Protein AF-A0A2J8NEB4-F1 (afdb_monomer_lite)

InterPro domains:
  IPR019142 Dymeclin [PTHR12895] (1-109)

Organism: Pan troglodytes (NCBI:txid9598)

Radius of gyration: 16.76 Å; chains: 1; bounding box: 43×29×35 Å

Secondary structure (DSSP, 8-state):
----B--GGGGGG-HHHHHHTSSS---TT-THHHHHHT-BPPPP-SHHHHHHHHHHHHHHHHHHHHHHHHH-HHHHHHHHHHHHHHHHHHHHHTSSSHHHHHHHHTTT-

pLDDT: mean 77.04, std 18.11, range [31.94, 96.38]

Sequence (109 aa):
MGSNSSRIGDLPKNEYLKKLSGTESISENDPFWNQLLSFSFPAPTSSSELKLLEEATISVCRSLVENNPRTGNLGALIKVFLSRTKELKLSAECQNHIFIWQTHNALFI

Foldseek 3Di:
DQDAADDLQCLLVDPLLCVLLDQAADALPDCSLVVVVSHDYDDDPDPVSVVSNCVSCVVSVVSNVVRCVPRVSVVSNVVNVVVVVVVVVVVVVVDDDVVVVVVVVVVVD

Structure (mmCIF, N/CA/C/O backbone):
data_AF-A0A2J8NEB4-F1
#
_entry.id   AF-A0A2J8NEB4-F1
#
loop_
_atom_site.group_PDB
_atom_site.id
_atom_site.type_symbol
_atom_site.label_atom_id
_atom_site.label_alt_id
_atom_site.label_comp_id
_atom_site.label_asym_id
_atom_site.label_entity_id
_atom_site.label_seq_id
_atom_site.pdbx_PDB_ins_code
_atom_site.Cartn_x
_atom_site.Cartn_y
_atom_site.Cartn_z
_atom_site.occupancy
_atom_site.B_iso_or_equiv
_atom_site.auth_seq_id
_atom_site.auth_comp_id
_atom_site.auth_asym_id
_atom_site.auth_atom_id
_atom_site.pdbx_PDB_model_num
ATOM 1 N N . MET A 1 1 ? 3.796 15.213 -16.928 1.00 31.94 1 MET A N 1
ATOM 2 C CA . MET A 1 1 ? 2.355 15.447 -16.682 1.00 31.94 1 MET A CA 1
ATOM 3 C C . MET A 1 1 ? 2.000 14.842 -15.323 1.00 31.94 1 MET A C 1
ATOM 5 O O . MET A 1 1 ?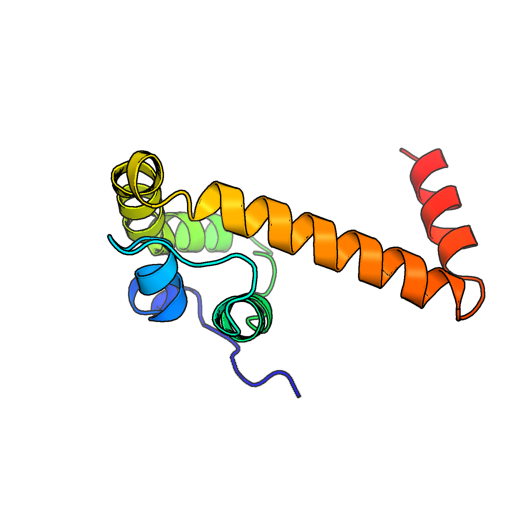 1.518 13.723 -15.270 1.00 31.94 1 MET A O 1
ATOM 9 N N . GLY A 1 2 ? 2.346 15.522 -14.223 1.00 35.16 2 GLY A N 1
ATOM 10 C CA . GLY A 1 2 ? 2.076 15.074 -12.849 1.00 35.16 2 GLY A CA 1
ATOM 11 C C . GLY A 1 2 ? 1.053 16.012 -12.223 1.00 35.16 2 GLY A C 1
ATOM 12 O O . GLY A 1 2 ? 1.411 17.106 -11.805 1.00 35.16 2 GLY A O 1
ATOM 13 N N . SER A 1 3 ? -0.225 15.637 -12.267 1.00 37.84 3 SER A N 1
ATOM 14 C CA . SER A 1 3 ? -1.346 16.550 -11.988 1.00 37.84 3 SER A CA 1
ATOM 15 C C . SER A 1 3 ? -2.074 16.264 -10.674 1.00 37.84 3 SER A C 1
ATOM 17 O O . SER A 1 3 ? -3.140 16.823 -10.451 1.00 37.84 3 SER A O 1
ATOM 19 N N . ASN A 1 4 ? -1.529 15.434 -9.786 1.00 45.72 4 ASN A N 1
ATOM 20 C CA . ASN A 1 4 ? -2.177 15.133 -8.510 1.00 45.72 4 ASN A CA 1
ATOM 21 C C . ASN A 1 4 ? -1.199 15.319 -7.344 1.00 45.72 4 ASN A C 1
ATOM 23 O O . ASN A 1 4 ? -0.863 14.370 -6.639 1.00 45.72 4 ASN A O 1
ATOM 27 N N . SER A 1 5 ? -0.716 16.550 -7.156 1.00 46.88 5 SER A N 1
ATOM 28 C CA . SER A 1 5 ? 0.006 16.920 -5.935 1.00 46.88 5 SER A CA 1
ATOM 29 C C . SER A 1 5 ? -1.002 16.931 -4.784 1.00 46.88 5 SER A C 1
ATOM 31 O O . SER A 1 5 ? -1.774 17.876 -4.627 1.00 46.88 5 SER A O 1
ATOM 33 N N . SER A 1 6 ? -1.084 15.825 -4.047 1.00 59.47 6 SER A N 1
ATOM 34 C CA . SER A 1 6 ? -2.012 15.680 -2.926 1.00 59.47 6 SER A CA 1
ATOM 35 C C . SER A 1 6 ? -1.368 16.296 -1.689 1.00 59.47 6 SER A C 1
ATOM 37 O O . SER A 1 6 ? -0.302 15.863 -1.253 1.00 59.47 6 SER A O 1
ATOM 39 N N . ARG A 1 7 ? -1.993 17.336 -1.129 1.00 68.56 7 ARG A N 1
ATOM 40 C CA . ARG A 1 7 ? -1.564 17.901 0.156 1.00 68.56 7 ARG A CA 1
ATOM 41 C C . ARG A 1 7 ? -1.810 16.869 1.256 1.00 68.56 7 ARG A C 1
ATOM 43 O O . ARG A 1 7 ? -2.774 16.112 1.187 1.00 68.56 7 ARG A O 1
ATOM 50 N N . ILE A 1 8 ? -0.975 16.874 2.296 1.00 73.50 8 ILE A N 1
ATOM 51 C CA . ILE A 1 8 ? -1.075 15.929 3.425 1.00 73.50 8 ILE A CA 1
ATOM 52 C C . ILE A 1 8 ? -2.490 15.929 4.036 1.00 73.50 8 ILE A C 1
ATOM 54 O O . ILE A 1 8 ? -3.039 14.872 4.323 1.00 73.50 8 ILE A O 1
ATOM 58 N N . GLY A 1 9 ? -3.136 17.096 4.141 1.00 70.44 9 GLY A N 1
ATOM 59 C CA . GLY A 1 9 ? -4.502 17.213 4.671 1.00 70.44 9 GLY A CA 1
ATOM 60 C C . GLY A 1 9 ? -5.602 16.545 3.830 1.00 70.44 9 GLY A C 1
ATOM 61 O O . GLY A 1 9 ? -6.685 16.286 4.351 1.00 70.44 9 GLY A O 1
ATOM 62 N N . ASP A 1 10 ? -5.340 16.232 2.559 1.00 78.19 10 ASP A N 1
ATOM 63 C CA . ASP A 1 10 ? -6.313 15.607 1.652 1.00 78.19 10 ASP A CA 1
ATOM 64 C C . ASP A 1 10 ? -6.194 14.073 1.624 1.00 78.19 10 ASP A C 1
ATOM 66 O O . ASP A 1 10 ? -7.073 13.392 1.092 1.00 78.19 10 ASP A O 1
ATOM 70 N N . LEU A 1 11 ? -5.151 13.509 2.248 1.00 77.50 11 LEU A N 1
ATOM 71 C CA . LEU A 1 11 ? -4.898 12.065 2.322 1.00 77.50 11 LEU A CA 1
ATOM 72 C C . LEU A 1 11 ? -6.070 11.245 2.884 1.00 77.50 11 LEU A C 1
ATOM 74 O O . LEU A 1 11 ? -6.439 10.259 2.242 1.00 77.50 11 LEU A O 1
ATOM 78 N N . PRO A 1 12 ? -6.733 11.642 3.990 1.00 77.56 12 PRO A N 1
ATOM 79 C CA . PRO A 1 12 ? -7.870 10.880 4.508 1.00 77.56 12 PRO A CA 1
ATOM 80 C C . PRO A 1 12 ? -9.060 10.849 3.536 1.00 77.56 12 PRO A C 1
ATOM 82 O O . PRO A 1 12 ? -9.923 9.975 3.610 1.00 77.56 12 PRO A O 1
ATOM 85 N N . LYS A 1 13 ? -9.143 11.839 2.640 1.00 81.12 13 LYS A N 1
ATOM 86 C CA . LYS A 1 13 ? -10.230 11.996 1.668 1.00 81.12 13 LYS A CA 1
ATOM 87 C C . LYS A 1 13 ? -9.873 11.429 0.299 1.00 81.12 13 LYS A C 1
ATOM 89 O O . LYS A 1 13 ? -10.734 11.411 -0.572 1.00 81.12 13 LYS A O 1
ATOM 94 N N . ASN A 1 14 ? -8.640 10.968 0.105 1.00 84.56 14 ASN A N 1
ATOM 95 C CA . ASN A 1 14 ? -8.182 10.472 -1.177 1.00 84.56 14 ASN A CA 1
ATOM 96 C C . ASN A 1 14 ? -8.928 9.178 -1.541 1.00 84.56 14 ASN A C 1
ATOM 98 O O . ASN A 1 14 ? -8.801 8.148 -0.880 1.00 84.56 14 ASN A O 1
ATOM 102 N N . GLU A 1 15 ? -9.701 9.242 -2.621 1.00 87.75 15 GLU A N 1
ATOM 103 C CA . GLU A 1 15 ? -10.551 8.140 -3.078 1.00 87.75 15 GLU A CA 1
ATOM 104 C C . GLU A 1 15 ? -9.741 6.894 -3.470 1.00 87.75 15 GLU A C 1
ATOM 106 O O . GLU A 1 15 ? -10.206 5.771 -3.289 1.00 87.75 15 GLU A O 1
ATOM 111 N N . TYR A 1 16 ? -8.493 7.057 -3.921 1.00 88.62 16 TYR A N 1
ATOM 112 C CA . TYR A 1 16 ? -7.623 5.932 -4.262 1.00 88.62 16 TYR A CA 1
ATOM 113 C C . TYR A 1 16 ? -7.093 5.219 -3.015 1.00 88.62 16 TYR A C 1
ATOM 115 O O . TYR A 1 16 ? -7.061 3.990 -2.980 1.00 88.62 16 TYR A O 1
ATOM 123 N N . LEU A 1 17 ? -6.749 5.968 -1.963 1.00 88.94 17 LEU A N 1
ATOM 124 C CA . LEU A 1 17 ? -6.365 5.406 -0.665 1.00 88.94 17 LEU A CA 1
ATOM 125 C C . LEU A 1 17 ? -7.545 4.729 0.041 1.00 88.94 17 LEU A C 1
ATOM 127 O O . LEU A 1 17 ? -7.385 3.658 0.633 1.00 88.94 17 LEU A O 1
ATOM 131 N N . LYS A 1 18 ? -8.750 5.297 -0.074 1.00 90.94 18 LYS A N 1
ATOM 132 C CA . LYS A 1 18 ? -9.975 4.647 0.409 1.00 90.94 18 LYS A CA 1
ATOM 133 C C . LYS A 1 18 ? -10.285 3.372 -0.362 1.00 90.94 18 LYS A C 1
ATOM 135 O O . LYS A 1 18 ? -10.627 2.375 0.257 1.00 90.94 18 LYS A O 1
ATOM 140 N N . LYS A 1 19 ? -10.132 3.376 -1.689 1.00 92.50 19 LYS A N 1
ATOM 141 C CA . LYS A 1 19 ? -10.331 2.174 -2.507 1.00 92.50 19 LYS A CA 1
ATOM 142 C C . LYS A 1 19 ? -9.315 1.086 -2.147 1.00 92.50 19 LYS A C 1
ATOM 144 O O . LYS A 1 19 ? -9.705 -0.060 -1.964 1.00 92.50 19 LYS A O 1
ATOM 149 N N . LEU A 1 20 ? -8.043 1.449 -1.956 1.00 92.06 20 LEU A N 1
ATOM 150 C CA . LEU A 1 20 ? -6.993 0.517 -1.525 1.00 92.06 20 LEU A CA 1
ATOM 151 C C . LEU A 1 20 ? -7.311 -0.134 -0.170 1.00 92.06 20 LEU A C 1
ATOM 153 O O . LEU A 1 20 ? -7.166 -1.346 -0.019 1.00 92.06 20 LEU A O 1
ATOM 157 N N . SER A 1 21 ? -7.750 0.671 0.800 1.00 93.88 21 SER A N 1
ATOM 158 C CA . SER A 1 21 ? -8.107 0.230 2.157 1.00 93.88 21 SER A CA 1
ATOM 159 C C . SER A 1 21 ? -9.560 -0.246 2.302 1.00 93.88 21 SER A C 1
ATOM 161 O O . SER A 1 21 ? -10.010 -0.525 3.414 1.00 93.88 21 SER A O 1
ATOM 163 N N . GLY A 1 22 ? -10.294 -0.337 1.190 1.00 94.12 22 GLY A N 1
ATOM 164 C CA . GLY A 1 22 ? -11.698 -0.724 1.143 1.00 94.12 22 GLY A CA 1
ATOM 165 C C . GLY A 1 22 ? -11.925 -2.225 1.314 1.00 94.12 22 GLY A C 1
ATOM 166 O O . GLY A 1 22 ? -11.010 -3.001 1.583 1.00 94.12 22 GLY A O 1
ATOM 167 N N . THR A 1 23 ? -13.178 -2.636 1.140 1.00 94.94 23 THR A N 1
ATOM 168 C CA . THR A 1 23 ? -13.642 -4.019 1.340 1.00 94.94 23 THR A CA 1
ATOM 169 C C . THR A 1 23 ? -13.620 -4.870 0.069 1.00 94.94 23 THR A C 1
ATOM 171 O O . THR A 1 23 ? -13.899 -6.070 0.130 1.00 94.94 23 THR A O 1
ATOM 174 N N . GLU A 1 24 ? -13.285 -4.271 -1.072 1.00 95.50 24 GLU A N 1
ATOM 175 C CA . GLU A 1 24 ? -13.203 -4.936 -2.371 1.00 95.50 24 GLU A CA 1
ATOM 176 C C . GLU A 1 24 ? -11.759 -5.318 -2.702 1.00 95.50 24 GLU A C 1
ATOM 178 O O . GLU A 1 24 ? -10.813 -4.582 -2.399 1.00 95.50 24 GLU A O 1
ATOM 183 N N . SER A 1 25 ? -11.588 -6.482 -3.330 1.00 94.44 25 SER A N 1
ATOM 184 C CA . SER A 1 25 ? -10.295 -6.913 -3.851 1.00 94.44 25 SER A CA 1
ATOM 185 C C . SER A 1 25 ? -9.975 -6.203 -5.163 1.00 94.44 25 SER A C 1
ATOM 187 O O . SER A 1 25 ? -10.828 -6.034 -6.034 1.00 94.44 25 SER A O 1
ATOM 189 N N . ILE A 1 26 ? -8.716 -5.805 -5.315 1.00 95.44 26 ILE A N 1
ATOM 190 C CA . ILE A 1 26 ? -8.211 -5.135 -6.511 1.00 95.44 26 ILE A CA 1
ATOM 191 C C . ILE A 1 26 ? -7.282 -6.097 -7.243 1.00 95.44 26 ILE A C 1
ATOM 193 O O . ILE A 1 26 ? -6.290 -6.573 -6.690 1.00 95.44 26 ILE A O 1
ATOM 197 N N . SER A 1 27 ? -7.599 -6.379 -8.505 1.00 93.19 27 SER A N 1
ATOM 198 C CA . SER A 1 27 ? -6.754 -7.217 -9.357 1.00 93.19 27 SER A CA 1
ATOM 199 C C . SER A 1 27 ? -5.416 -6.536 -9.635 1.00 93.19 27 SER A C 1
ATOM 201 O O . SER A 1 27 ? -5.360 -5.331 -9.856 1.00 93.19 27 SER A O 1
ATOM 203 N N . GLU A 1 28 ? -4.332 -7.305 -9.698 1.00 87.81 28 GLU A N 1
ATOM 204 C CA . GLU A 1 28 ? -2.985 -6.814 -10.034 1.00 87.81 28 GLU A CA 1
ATOM 205 C C . GLU A 1 28 ? -2.931 -6.122 -11.409 1.00 87.81 28 GLU A C 1
ATOM 207 O O . GLU A 1 28 ? -2.141 -5.207 -11.616 1.00 87.81 28 GLU A O 1
ATOM 212 N N . ASN A 1 29 ? -3.812 -6.517 -12.332 1.00 88.31 29 ASN A N 1
ATOM 213 C CA . ASN A 1 29 ? -3.889 -5.957 -13.684 1.00 88.31 29 ASN A CA 1
ATOM 214 C C . ASN A 1 29 ? -4.839 -4.750 -13.796 1.00 88.31 29 ASN A C 1
ATOM 216 O O . ASN A 1 29 ? -5.056 -4.242 -14.896 1.00 88.31 29 ASN A O 1
ATOM 220 N N . ASP A 1 30 ? -5.447 -4.307 -12.691 1.00 92.38 30 ASP A N 1
ATOM 221 C CA . ASP A 1 30 ? -6.422 -3.216 -12.709 1.00 92.38 30 ASP A CA 1
ATOM 222 C C . ASP A 1 30 ? -5.742 -1.865 -13.038 1.00 92.38 30 ASP A C 1
ATOM 224 O O . ASP A 1 30 ? -4.731 -1.507 -12.423 1.00 92.38 30 ASP A O 1
ATOM 228 N N . PRO A 1 31 ? -6.284 -1.061 -13.974 1.00 88.94 31 PRO A N 1
ATOM 229 C CA . PRO A 1 31 ? -5.741 0.261 -14.298 1.00 88.94 31 PRO A CA 1
ATOM 230 C C . PRO A 1 31 ? -5.742 1.243 -13.113 1.00 88.94 31 PRO A C 1
ATOM 232 O O . PRO A 1 31 ? -5.024 2.246 -13.161 1.00 88.94 31 PRO A O 1
ATOM 235 N N . PHE A 1 32 ? -6.484 0.950 -12.038 1.00 89.88 32 PHE A N 1
ATOM 236 C CA . PHE A 1 32 ? -6.416 1.621 -10.740 1.00 89.88 32 PHE A CA 1
ATOM 237 C C . PHE A 1 32 ? -4.979 1.857 -10.271 1.00 89.88 32 PHE A C 1
ATOM 239 O O . PHE A 1 32 ? -4.670 2.957 -9.811 1.00 89.88 32 PHE A O 1
ATOM 246 N N . TRP A 1 33 ? -4.089 0.871 -10.422 1.00 88.25 33 TRP A N 1
ATOM 247 C CA . TRP A 1 33 ? -2.714 0.985 -9.937 1.00 88.25 33 TRP A CA 1
ATOM 248 C C . TRP A 1 33 ? -1.946 2.111 -10.618 1.00 88.25 33 TRP A C 1
ATOM 250 O O . TRP A 1 33 ? -1.161 2.791 -9.969 1.00 88.25 33 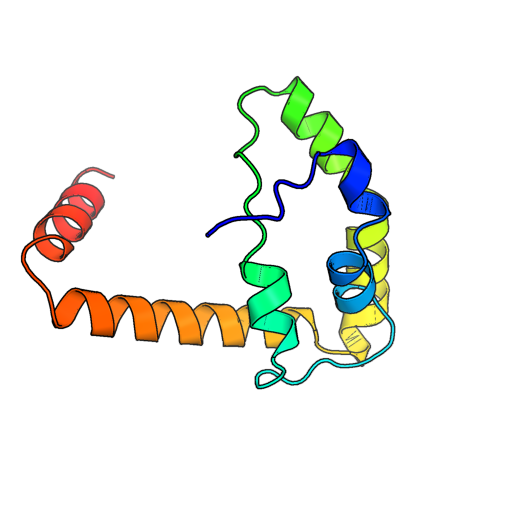TRP A O 1
ATOM 260 N N . ASN A 1 34 ? -2.208 2.373 -11.900 1.00 86.31 34 ASN A N 1
ATOM 261 C CA . ASN A 1 34 ? -1.560 3.477 -12.608 1.00 86.31 34 ASN A CA 1
ATOM 262 C C . ASN A 1 34 ? -1.996 4.826 -12.038 1.00 86.31 34 ASN A C 1
ATOM 264 O O . ASN A 1 34 ? -1.183 5.736 -11.919 1.00 86.31 34 ASN A O 1
ATOM 268 N N . GLN A 1 35 ? -3.267 4.943 -11.651 1.00 83.81 35 GLN A N 1
ATOM 269 C CA . GLN A 1 35 ? -3.781 6.156 -11.025 1.00 83.81 35 GLN A CA 1
ATOM 270 C C . GLN A 1 35 ? -3.196 6.324 -9.622 1.00 83.81 35 GLN A C 1
ATOM 272 O O . GLN A 1 35 ? -2.627 7.374 -9.336 1.00 83.81 35 GLN A O 1
ATOM 277 N N . LEU A 1 36 ? -3.235 5.273 -8.793 1.00 84.88 36 LEU A N 1
ATOM 278 C CA . LEU A 1 36 ? -2.670 5.282 -7.440 1.00 84.88 36 LEU A CA 1
ATOM 279 C C . LEU A 1 36 ? -1.163 5.602 -7.438 1.00 84.88 36 LEU A C 1
ATOM 281 O O . LEU A 1 36 ? -0.702 6.376 -6.608 1.00 84.88 36 LEU A O 1
ATOM 285 N N . LEU A 1 37 ? -0.395 5.039 -8.373 1.00 82.31 37 LEU A N 1
ATOM 286 C CA . LEU A 1 37 ? 1.059 5.229 -8.450 1.00 82.31 37 LEU A CA 1
ATOM 287 C C . LEU A 1 37 ? 1.473 6.518 -9.176 1.00 82.31 37 LEU A C 1
ATOM 289 O O . LEU A 1 37 ? 2.626 6.925 -9.082 1.00 82.31 37 LEU A O 1
ATOM 293 N N . SER A 1 38 ? 0.555 7.181 -9.884 1.00 77.88 38 SER A N 1
ATOM 294 C CA . SER A 1 38 ? 0.806 8.505 -10.474 1.00 77.88 38 SER A CA 1
ATOM 295 C C . SER A 1 38 ? 0.779 9.643 -9.446 1.00 77.88 38 SER A C 1
ATOM 297 O O . SER A 1 38 ? 1.168 10.771 -9.762 1.00 77.88 38 SER A O 1
ATOM 299 N N . PHE A 1 39 ? 0.325 9.364 -8.219 1.00 70.00 39 PHE A N 1
ATOM 300 C CA . PHE A 1 39 ? 0.399 10.312 -7.116 1.00 70.00 39 PHE A CA 1
ATOM 301 C C . PHE A 1 39 ? 1.849 10.504 -6.682 1.00 70.00 39 PHE A C 1
ATOM 303 O O . PHE A 1 39 ? 2.536 9.557 -6.309 1.00 70.00 39 PHE A O 1
ATOM 310 N N . SER A 1 40 ? 2.293 11.757 -6.687 1.00 57.72 40 SER A N 1
ATOM 311 C CA . SER A 1 40 ? 3.588 12.143 -6.142 1.00 57.72 40 SER A CA 1
ATOM 312 C C . SER A 1 40 ? 3.355 12.882 -4.836 1.00 57.72 40 SER A C 1
ATOM 314 O O . SER A 1 40 ? 2.755 13.958 -4.830 1.00 57.72 40 SER A O 1
ATOM 316 N N . PHE A 1 41 ? 3.857 12.320 -3.742 1.00 65.75 41 PHE A N 1
ATOM 317 C CA . PHE A 1 41 ? 3.966 13.022 -2.471 1.00 65.75 41 PHE A CA 1
ATOM 318 C C . PHE A 1 41 ? 5.403 13.510 -2.316 1.00 65.75 41 PHE A C 1
ATOM 320 O O . PHE A 1 41 ? 6.326 12.716 -2.520 1.00 65.75 41 PHE A O 1
ATOM 327 N N . PRO A 1 42 ? 5.631 14.790 -1.981 1.00 62.47 42 PRO A N 1
ATOM 328 C CA . PRO A 1 42 ? 6.952 15.198 -1.538 1.00 62.47 42 PRO A CA 1
ATOM 329 C C . PRO A 1 42 ? 7.292 14.397 -0.278 1.00 62.47 42 PRO A C 1
ATOM 331 O O . PRO A 1 42 ? 6.460 14.269 0.623 1.00 62.47 42 PRO A O 1
ATOM 334 N N . ALA A 1 43 ? 8.496 13.826 -0.234 1.00 73.00 43 ALA A N 1
ATOM 335 C CA . ALA A 1 43 ? 8.982 13.192 0.982 1.00 73.00 43 ALA A CA 1
ATOM 336 C C . ALA A 1 43 ? 8.952 14.232 2.118 1.00 73.00 43 ALA A C 1
ATOM 338 O O . ALA A 1 43 ? 9.369 15.370 1.879 1.00 73.00 43 ALA A O 1
ATOM 339 N N . PRO A 1 44 ? 8.451 13.883 3.317 1.00 77.69 44 PRO A N 1
ATOM 340 C CA . PRO A 1 44 ? 8.448 14.813 4.436 1.00 77.69 44 PRO A CA 1
ATOM 341 C C . PRO A 1 44 ? 9.884 15.263 4.717 1.00 77.69 44 PRO A C 1
ATOM 343 O O . PRO A 1 44 ? 10.792 14.442 4.843 1.00 77.69 44 PRO A O 1
ATOM 346 N N . THR A 1 45 ? 10.088 16.575 4.788 1.00 82.69 45 THR A N 1
ATOM 347 C CA . THR A 1 45 ? 11.412 17.195 4.977 1.00 82.69 45 THR A CA 1
ATOM 348 C C . THR A 1 45 ? 11.688 17.573 6.429 1.00 82.69 45 THR A C 1
ATOM 350 O O . THR A 1 45 ? 12.812 17.926 6.785 1.00 82.69 45 THR A O 1
ATOM 353 N N . SER A 1 46 ? 10.674 17.463 7.290 1.00 87.00 46 SER A N 1
ATOM 354 C CA . SER A 1 46 ? 10.750 17.772 8.713 1.00 87.00 46 SER A CA 1
ATOM 355 C C . SER A 1 46 ? 10.025 16.726 9.564 1.00 87.00 46 SER A C 1
ATOM 357 O O . SER A 1 46 ? 9.099 16.050 9.112 1.00 87.00 46 SER A O 1
ATOM 359 N N . SER A 1 47 ? 10.417 16.608 10.836 1.00 86.94 47 SER A N 1
ATOM 360 C CA . SER A 1 47 ? 9.739 15.726 11.799 1.00 86.94 47 SER A CA 1
ATOM 361 C C . SER A 1 47 ? 8.281 16.132 12.037 1.00 86.94 47 SER A C 1
ATOM 363 O O . SER A 1 47 ? 7.431 15.278 12.281 1.00 86.94 47 SER A O 1
ATOM 365 N N . SER A 1 48 ? 7.975 17.425 11.927 1.00 86.81 48 SER A N 1
ATOM 366 C CA . SER A 1 48 ? 6.614 17.958 12.005 1.00 86.81 48 SER A CA 1
ATOM 367 C C . SER A 1 48 ? 5.753 17.504 10.823 1.00 86.81 48 SER A C 1
ATOM 369 O O . SER A 1 48 ? 4.622 17.074 11.027 1.00 86.81 48 SER A O 1
ATOM 371 N N . GLU A 1 49 ? 6.286 17.540 9.597 1.00 83.50 49 GLU A N 1
ATOM 372 C CA . GLU A 1 49 ? 5.596 17.014 8.408 1.00 83.50 49 GLU A CA 1
ATOM 373 C C . GLU A 1 49 ? 5.371 15.506 8.493 1.00 83.50 49 GLU A C 1
ATOM 375 O O . GLU A 1 49 ? 4.304 15.029 8.110 1.00 83.50 49 GLU A O 1
ATOM 380 N N . LEU A 1 50 ? 6.344 14.763 9.029 1.00 85.31 50 LEU A N 1
ATOM 381 C CA . LEU A 1 50 ? 6.209 13.323 9.231 1.00 85.31 50 LEU A CA 1
ATOM 382 C C . LEU A 1 50 ? 5.058 12.996 10.193 1.00 85.31 50 LEU A C 1
ATOM 384 O O . LEU A 1 50 ? 4.228 12.150 9.876 1.00 85.31 50 LEU A O 1
ATOM 388 N N . LYS A 1 51 ? 4.950 13.714 11.319 1.00 87.88 51 LYS A N 1
ATOM 389 C CA . LYS A 1 51 ? 3.829 13.543 12.260 1.00 87.88 51 LYS A CA 1
ATOM 390 C C . LYS A 1 51 ? 2.479 13.844 11.614 1.00 87.88 51 LYS A C 1
ATOM 392 O O . LYS A 1 51 ? 1.545 13.064 11.761 1.00 87.88 51 LYS A O 1
ATOM 397 N N . LEU A 1 52 ? 2.383 14.936 10.853 1.00 86.69 52 LEU A N 1
ATOM 398 C CA . LEU A 1 52 ? 1.152 15.283 10.135 1.00 86.69 52 LEU A CA 1
ATOM 399 C C . LEU A 1 52 ? 0.766 14.210 9.109 1.00 86.69 52 LEU A C 1
ATOM 401 O O . LEU A 1 52 ? -0.416 13.928 8.923 1.00 86.69 52 LEU A O 1
ATOM 405 N N . LEU A 1 53 ? 1.752 13.602 8.447 1.00 84.94 53 LEU A N 1
ATOM 406 C CA . LEU A 1 53 ? 1.534 12.498 7.519 1.00 84.94 53 LEU A CA 1
ATOM 407 C C . LEU A 1 53 ? 1.019 11.242 8.235 1.00 84.94 53 LEU A C 1
ATOM 409 O O . LEU A 1 53 ? 0.058 10.627 7.772 1.00 84.94 53 LEU A O 1
ATOM 413 N N . GLU A 1 54 ? 1.622 10.871 9.363 1.00 86.25 54 GLU A N 1
ATOM 414 C CA . GLU A 1 54 ? 1.166 9.744 10.186 1.00 86.25 54 GLU A CA 1
ATOM 415 C C . GLU A 1 54 ? -0.277 9.955 10.664 1.00 86.25 54 GLU A C 1
ATOM 417 O O . GLU A 1 54 ? -1.133 9.091 10.468 1.00 86.25 54 GLU A O 1
ATOM 422 N N . GLU A 1 55 ? -0.581 11.136 11.204 1.00 88.81 55 GLU A N 1
ATOM 423 C CA . GLU A 1 55 ? -1.928 11.502 11.652 1.00 88.81 55 GLU A CA 1
ATOM 424 C C . GLU A 1 55 ? -2.948 11.467 10.505 1.00 88.81 55 GLU A C 1
ATOM 426 O O . GLU A 1 55 ? -4.051 10.941 10.665 1.00 88.81 55 GLU A O 1
ATOM 431 N N . ALA A 1 56 ? -2.581 11.972 9.325 1.00 85.81 56 ALA A N 1
ATOM 432 C CA . ALA A 1 56 ? -3.460 11.999 8.159 1.00 85.81 56 ALA A CA 1
ATOM 433 C C . ALA A 1 56 ? -3.694 10.611 7.532 1.00 85.81 56 ALA A C 1
ATOM 435 O O . ALA A 1 56 ? -4.689 10.406 6.836 1.00 85.81 56 ALA A O 1
ATOM 436 N N . THR A 1 57 ? -2.801 9.647 7.759 1.00 87.00 57 THR A N 1
ATOM 437 C CA . THR A 1 57 ? -2.885 8.307 7.151 1.00 87.00 57 THR A CA 1
ATOM 438 C C . THR A 1 57 ? -3.393 7.234 8.107 1.00 87.00 57 THR A C 1
ATOM 440 O O . THR A 1 57 ? -3.804 6.168 7.650 1.00 87.00 57 THR A O 1
ATOM 443 N N . ILE A 1 58 ? -3.452 7.509 9.415 1.00 91.06 58 ILE A N 1
ATOM 444 C CA . ILE A 1 58 ? -3.794 6.515 10.441 1.00 91.06 58 ILE A CA 1
ATOM 445 C C . ILE A 1 58 ? -5.119 5.784 10.181 1.00 91.06 58 ILE A C 1
ATOM 447 O O . ILE A 1 58 ? -5.213 4.577 10.403 1.00 91.06 58 ILE A O 1
ATOM 451 N N . SER A 1 59 ? -6.139 6.489 9.683 1.00 90.00 59 SER A N 1
ATOM 452 C CA . SER A 1 59 ? -7.453 5.909 9.386 1.00 90.00 59 SER A CA 1
ATOM 453 C C . SER A 1 59 ? -7.398 4.957 8.192 1.00 90.00 59 SER A C 1
ATOM 455 O O . SER A 1 59 ? -7.905 3.843 8.276 1.00 90.00 59 SER A O 1
ATOM 457 N N . VAL A 1 60 ? -6.721 5.363 7.116 1.00 89.81 60 VAL A N 1
ATOM 458 C CA . VAL A 1 60 ? -6.495 4.545 5.916 1.00 89.81 60 VAL A CA 1
ATOM 459 C C . VAL A 1 60 ? -5.692 3.295 6.272 1.00 89.81 60 VAL A C 1
ATOM 461 O O . VAL A 1 60 ? -6.063 2.191 5.878 1.00 89.81 60 VAL A O 1
ATOM 464 N N . CYS A 1 61 ? -4.619 3.451 7.051 1.00 90.25 61 CYS A N 1
ATOM 465 C CA . CYS A 1 61 ? -3.776 2.341 7.487 1.00 90.25 61 CYS A CA 1
ATOM 466 C C . CYS A 1 61 ? -4.557 1.339 8.342 1.00 90.25 61 CYS A C 1
ATOM 468 O O . CYS A 1 61 ? -4.428 0.134 8.137 1.00 90.25 61 CYS A O 1
ATOM 470 N N . ARG A 1 62 ? -5.406 1.821 9.258 1.00 93.50 62 ARG A N 1
ATOM 471 C CA . ARG A 1 62 ? -6.267 0.955 10.072 1.00 93.50 62 ARG A CA 1
ATOM 472 C C . ARG A 1 62 ? -7.229 0.147 9.204 1.00 93.50 62 ARG A C 1
ATOM 474 O O . ARG A 1 62 ? -7.226 -1.076 9.296 1.00 93.50 62 ARG A O 1
ATOM 481 N N . SER A 1 63 ? -7.972 0.810 8.318 1.00 93.94 63 SER A N 1
ATOM 482 C CA . SER A 1 63 ? -8.900 0.134 7.402 1.00 93.94 63 SER A CA 1
ATOM 483 C C . SER A 1 63 ? -8.185 -0.878 6.507 1.00 93.94 63 SER A C 1
ATOM 485 O O . SER A 1 63 ? -8.703 -1.963 6.255 1.00 93.94 63 SER A O 1
ATOM 487 N N . LEU A 1 64 ? -6.965 -0.561 6.058 1.00 92.56 64 LEU A N 1
ATOM 488 C CA . LEU A 1 64 ? -6.165 -1.485 5.265 1.00 92.56 64 LEU A CA 1
ATOM 489 C C . LEU A 1 64 ? -5.812 -2.736 6.074 1.00 92.56 64 LEU A C 1
ATOM 491 O O . LEU A 1 64 ? -5.996 -3.836 5.570 1.00 92.56 64 LEU A O 1
ATOM 495 N N . VAL A 1 65 ? -5.344 -2.597 7.317 1.00 94.00 65 VAL A N 1
ATOM 496 C CA . VAL A 1 65 ? -5.019 -3.748 8.179 1.00 94.00 65 VAL A CA 1
ATOM 497 C C . VAL A 1 65 ? -6.249 -4.618 8.442 1.00 94.00 65 VAL A C 1
ATOM 499 O O . VAL A 1 65 ? -6.146 -5.842 8.387 1.00 94.00 65 VAL A O 1
ATOM 502 N N . GLU A 1 66 ? -7.407 -4.005 8.681 1.00 96.19 66 GLU A N 1
ATOM 503 C CA . GLU A 1 66 ? -8.661 -4.716 8.951 1.00 96.19 66 GLU A CA 1
ATOM 504 C C . GLU A 1 66 ? -9.181 -5.478 7.721 1.00 96.19 66 GLU A C 1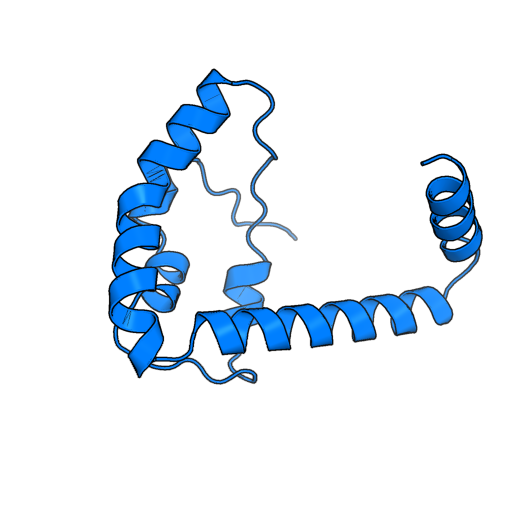
ATOM 506 O O . GLU A 1 66 ? -9.581 -6.638 7.831 1.00 96.19 66 GLU A O 1
ATOM 511 N N . ASN A 1 67 ? -9.146 -4.862 6.536 1.00 95.50 67 ASN A N 1
ATOM 512 C CA . ASN A 1 67 ? -9.748 -5.431 5.326 1.00 95.50 67 ASN A CA 1
ATOM 513 C C . ASN A 1 67 ? -8.792 -6.321 4.516 1.00 95.50 67 ASN A C 1
ATOM 515 O O . ASN A 1 67 ? -9.238 -7.242 3.822 1.00 95.50 67 ASN A O 1
ATOM 519 N N . ASN A 1 68 ? -7.478 -6.088 4.600 1.00 93.62 68 ASN A N 1
ATOM 520 C CA . ASN A 1 68 ? -6.483 -6.763 3.765 1.00 93.62 68 ASN A CA 1
ATOM 521 C C . ASN A 1 68 ? -6.460 -8.300 3.873 1.00 93.62 68 ASN A C 1
ATOM 523 O O . ASN A 1 68 ? -6.250 -8.930 2.837 1.00 93.62 68 ASN A O 1
ATOM 527 N N . PRO A 1 69 ? -6.709 -8.946 5.033 1.00 95.06 69 PRO A N 1
ATOM 528 C CA . PRO A 1 69 ? -6.800 -10.407 5.095 1.00 95.06 69 PRO A CA 1
ATOM 529 C C . PRO A 1 69 ? -7.851 -10.999 4.146 1.00 95.06 69 PRO A C 1
ATOM 531 O O . PRO A 1 69 ? -7.698 -12.132 3.695 1.00 95.06 69 PRO A O 1
ATOM 534 N N . ARG A 1 70 ? -8.903 -10.234 3.823 1.00 95.19 70 ARG A N 1
ATOM 535 C CA . ARG A 1 70 ? -9.957 -10.634 2.884 1.00 95.19 70 ARG A CA 1
ATOM 536 C C . ARG A 1 70 ? -9.695 -10.142 1.462 1.00 95.19 70 ARG A C 1
ATOM 538 O O . ARG A 1 70 ? -9.956 -10.882 0.518 1.00 95.19 70 ARG A O 1
ATOM 545 N N . THR A 1 71 ? -9.238 -8.901 1.294 1.00 96.38 71 THR A N 1
ATOM 546 C CA . THR A 1 71 ? -9.100 -8.285 -0.037 1.00 96.38 71 THR A CA 1
ATOM 547 C C . THR A 1 71 ? -7.788 -8.628 -0.733 1.00 96.38 71 THR A C 1
ATOM 549 O O . THR A 1 71 ? -7.746 -8.685 -1.959 1.00 96.38 71 THR A O 1
ATOM 552 N N . GLY A 1 72 ? -6.714 -8.863 0.027 1.00 94.81 72 GLY A N 1
ATOM 553 C CA . GLY A 1 72 ? -5.373 -9.115 -0.501 1.00 94.81 72 GLY A CA 1
ATOM 554 C C . GLY A 1 72 ? -4.718 -7.900 -1.171 1.00 94.81 72 GLY A C 1
ATOM 555 O O . GLY A 1 72 ? -3.699 -8.060 -1.847 1.00 94.81 72 GLY A O 1
ATOM 556 N N . ASN A 1 73 ? -5.266 -6.693 -0.992 1.00 94.38 73 ASN A N 1
ATOM 557 C CA . ASN A 1 73 ? -4.849 -5.484 -1.711 1.00 94.38 73 ASN A CA 1
ATOM 558 C C . ASN A 1 73 ? -3.385 -5.093 -1.458 1.00 94.38 73 ASN A C 1
ATOM 560 O O . ASN A 1 73 ? -2.712 -4.621 -2.372 1.00 94.38 73 ASN A O 1
ATOM 564 N N . LEU A 1 74 ? -2.852 -5.334 -0.257 1.00 91.88 74 LEU A N 1
ATOM 565 C CA . LEU A 1 74 ? -1.429 -5.135 0.037 1.00 91.88 74 LEU A CA 1
ATOM 566 C C . LEU A 1 74 ? -0.553 -6.111 -0.760 1.00 91.88 74 LEU A C 1
ATOM 568 O O . LEU A 1 74 ? 0.487 -5.726 -1.287 1.00 91.88 74 LEU A O 1
ATOM 572 N N . GLY A 1 75 ? -0.979 -7.370 -0.878 1.00 92.50 75 GLY A N 1
ATOM 573 C CA . GLY A 1 75 ? -0.271 -8.375 -1.672 1.00 92.50 75 GLY A CA 1
ATOM 574 C C . GLY A 1 75 ? -0.269 -8.025 -3.160 1.00 92.50 75 GLY A C 1
ATOM 575 O O . GLY A 1 75 ? 0.772 -8.119 -3.812 1.00 92.50 75 GLY A O 1
ATOM 576 N N . ALA A 1 76 ? -1.408 -7.564 -3.680 1.00 92.19 76 ALA A N 1
ATOM 577 C CA . ALA A 1 76 ? -1.515 -7.069 -5.048 1.00 92.19 76 ALA A CA 1
ATOM 578 C C . ALA A 1 76 ? -0.605 -5.849 -5.279 1.00 92.19 76 ALA A C 1
ATOM 580 O O . ALA A 1 76 ? 0.158 -5.834 -6.242 1.00 92.19 76 ALA A O 1
ATOM 581 N N . LEU A 1 77 ? -0.594 -4.885 -4.350 1.00 92.12 77 LEU A N 1
ATOM 582 C CA . LEU A 1 77 ? 0.290 -3.718 -4.406 1.00 92.12 77 LEU A CA 1
ATOM 583 C C . LEU A 1 77 ? 1.773 -4.119 -4.469 1.00 92.12 77 LEU A C 1
ATOM 585 O O . LEU A 1 77 ? 2.509 -3.597 -5.305 1.00 92.12 77 LEU A O 1
ATOM 589 N N . ILE A 1 78 ? 2.215 -5.067 -3.634 1.00 91.56 78 ILE A N 1
ATOM 590 C CA . ILE A 1 78 ? 3.603 -5.562 -3.643 1.00 91.56 78 ILE A CA 1
ATOM 591 C C . ILE A 1 78 ? 3.952 -6.190 -4.997 1.00 91.56 78 ILE A C 1
ATOM 593 O O . ILE A 1 78 ? 5.020 -5.928 -5.547 1.00 91.56 78 ILE A O 1
ATOM 597 N N . LYS A 1 79 ? 3.062 -7.008 -5.565 1.00 90.88 79 LYS A N 1
ATOM 598 C CA . LYS A 1 79 ? 3.307 -7.654 -6.862 1.00 90.88 79 LYS A CA 1
ATOM 599 C C . LYS A 1 79 ? 3.368 -6.646 -8.006 1.00 90.88 79 LYS A C 1
ATOM 601 O O . LYS A 1 79 ? 4.276 -6.730 -8.833 1.00 90.88 79 LYS A O 1
ATOM 606 N N . VAL A 1 80 ? 2.465 -5.666 -8.017 1.00 90.44 80 VAL A N 1
ATOM 607 C CA . VAL A 1 80 ? 2.489 -4.561 -8.983 1.00 90.44 80 VAL A CA 1
ATOM 608 C C . VAL A 1 80 ? 3.789 -3.774 -8.856 1.00 90.44 80 VAL A C 1
ATOM 610 O O . VAL A 1 80 ? 4.452 -3.541 -9.864 1.00 90.44 80 VAL A O 1
ATOM 613 N N . PHE A 1 81 ? 4.204 -3.433 -7.632 1.00 87.31 81 PHE A N 1
ATOM 614 C CA . PHE A 1 81 ? 5.484 -2.775 -7.376 1.00 87.31 81 PHE A CA 1
ATOM 615 C C . PHE A 1 81 ? 6.653 -3.573 -7.970 1.00 87.31 81 PHE A C 1
ATOM 617 O O . PHE A 1 81 ? 7.417 -3.034 -8.768 1.00 87.31 81 PHE A O 1
ATOM 624 N N . LEU A 1 82 ? 6.739 -4.875 -7.681 1.00 85.94 82 LEU A N 1
ATOM 625 C CA . LEU A 1 82 ? 7.786 -5.744 -8.225 1.00 85.94 82 LEU A CA 1
ATOM 626 C C . LEU A 1 82 ? 7.756 -5.823 -9.760 1.00 85.94 82 LEU A C 1
ATOM 628 O O . LEU A 1 82 ? 8.819 -5.851 -10.381 1.00 85.94 82 LEU A O 1
ATOM 632 N N . SER A 1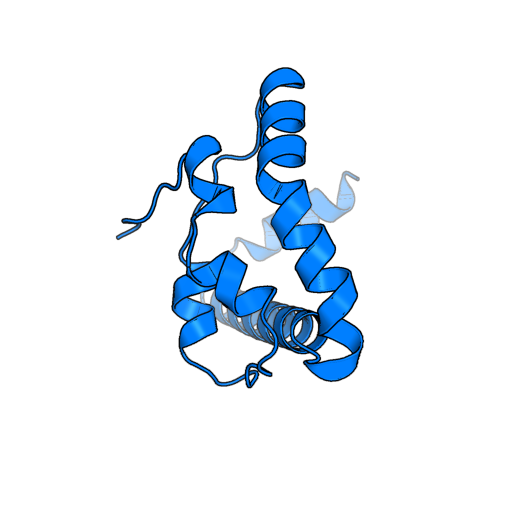 83 ? 6.572 -5.848 -10.382 1.00 85.44 83 SER A N 1
ATOM 633 C CA . SER A 1 83 ? 6.441 -5.810 -11.847 1.00 85.44 83 SER A CA 1
A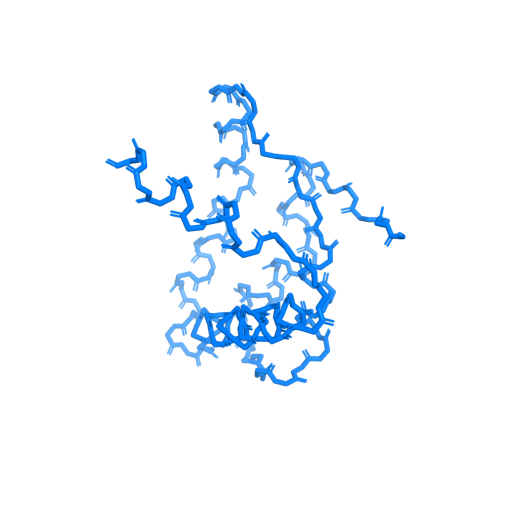TOM 634 C C . SER A 1 83 ? 7.001 -4.509 -12.416 1.00 85.44 83 SER A C 1
ATOM 636 O O . SER A 1 83 ? 7.840 -4.537 -13.315 1.00 85.44 83 SER A O 1
ATOM 638 N N . ARG A 1 84 ? 6.622 -3.364 -11.835 1.00 82.31 84 ARG A N 1
ATOM 639 C CA . ARG A 1 84 ? 7.109 -2.045 -12.264 1.00 82.31 84 ARG A CA 1
ATOM 640 C C . ARG A 1 84 ? 8.612 -1.884 -12.056 1.00 82.31 84 ARG A C 1
ATOM 642 O O . ARG A 1 84 ? 9.277 -1.312 -12.911 1.00 82.31 84 ARG A O 1
ATOM 649 N N . THR A 1 85 ? 9.180 -2.430 -10.981 1.00 80.69 85 THR A N 1
ATOM 650 C CA . THR A 1 85 ? 10.637 -2.430 -10.774 1.00 80.69 85 THR A CA 1
ATOM 651 C C . THR A 1 85 ? 11.365 -3.274 -11.823 1.00 80.69 85 THR A C 1
ATOM 653 O O . THR A 1 85 ? 12.427 -2.870 -12.295 1.00 80.69 85 THR A O 1
ATOM 656 N N . LYS A 1 86 ? 10.808 -4.422 -12.231 1.00 77.50 86 LYS A N 1
ATOM 657 C CA . LYS A 1 86 ? 11.372 -5.237 -13.322 1.00 77.50 86 LYS A CA 1
ATOM 658 C C . LYS A 1 86 ? 11.316 -4.502 -14.661 1.00 77.50 86 LYS A C 1
ATOM 660 O O . LYS A 1 86 ? 12.318 -4.476 -15.365 1.00 77.50 86 LYS A O 1
ATOM 665 N N . GLU A 1 87 ? 10.183 -3.881 -14.984 1.00 75.44 87 GLU A N 1
ATOM 666 C CA . GLU A 1 87 ? 10.028 -3.043 -16.182 1.00 75.44 87 GLU A CA 1
ATOM 667 C C . GLU A 1 87 ? 11.021 -1.877 -16.182 1.00 75.44 87 GLU A C 1
ATOM 669 O O . GLU A 1 87 ? 11.691 -1.643 -17.184 1.00 75.44 87 GLU A O 1
ATOM 674 N N . LEU A 1 88 ? 11.180 -1.193 -15.043 1.00 72.25 88 LEU A N 1
ATOM 675 C CA . LEU A 1 88 ? 12.158 -0.120 -14.884 1.00 72.25 88 LEU A CA 1
ATOM 676 C C . LEU A 1 88 ? 13.581 -0.632 -15.126 1.00 72.25 88 LEU A C 1
ATOM 678 O O . LEU A 1 88 ? 14.328 -0.006 -15.876 1.00 72.25 88 LEU A O 1
ATOM 682 N N . LYS A 1 89 ? 13.937 -1.789 -14.552 1.00 65.19 89 LYS A N 1
ATOM 683 C CA . LYS A 1 89 ? 15.247 -2.411 -14.755 1.00 65.19 89 LYS A CA 1
ATOM 684 C C . LYS A 1 89 ? 15.500 -2.700 -16.242 1.00 65.19 89 LYS A C 1
ATOM 686 O O . LYS A 1 89 ? 16.489 -2.238 -16.791 1.00 65.19 89 LYS A O 1
ATOM 691 N N . LEU A 1 90 ? 14.566 -3.364 -16.919 1.00 63.72 90 LEU A N 1
ATOM 692 C CA . LEU A 1 90 ? 14.672 -3.644 -18.356 1.00 63.72 90 LEU A CA 1
ATOM 693 C C . LEU A 1 90 ? 14.741 -2.353 -19.196 1.00 63.72 90 LEU A C 1
ATOM 695 O O . LEU A 1 90 ? 15.518 -2.265 -20.139 1.00 63.72 90 LEU A O 1
ATOM 699 N N . SER A 1 91 ? 13.976 -1.315 -18.836 1.00 56.16 91 SER A N 1
ATOM 700 C CA . SER A 1 91 ? 13.977 -0.032 -19.556 1.00 56.16 91 SER A CA 1
ATOM 701 C C . SER A 1 91 ? 15.296 0.735 -19.420 1.00 56.16 91 SER A C 1
ATOM 703 O O . SER A 1 91 ? 15.773 1.321 -20.392 1.00 56.16 91 SER A O 1
ATOM 705 N N . ALA A 1 92 ? 15.926 0.681 -18.244 1.00 56.75 92 ALA A N 1
ATOM 706 C CA . ALA A 1 92 ? 17.251 1.237 -18.026 1.00 56.75 92 ALA A CA 1
ATOM 707 C C . ALA A 1 92 ? 18.338 0.391 -18.723 1.00 56.75 92 ALA A C 1
ATOM 709 O O . ALA A 1 92 ? 19.418 0.903 -19.013 1.00 56.75 92 ALA A O 1
ATOM 710 N N . GLU A 1 93 ? 18.067 -0.889 -19.036 1.00 55.62 93 GLU A N 1
ATOM 711 C CA . GLU A 1 93 ? 19.028 -1.782 -19.714 1.00 55.62 93 GLU A CA 1
ATOM 712 C C . GLU A 1 93 ? 19.063 -1.428 -21.210 1.00 55.62 93 GLU A C 1
ATOM 714 O O . GLU A 1 93 ? 20.080 -1.609 -21.878 1.00 55.62 93 GLU A O 1
ATOM 719 N N . CYS A 1 94 ? 17.984 -0.818 -21.714 1.00 56.78 94 CYS A N 1
ATOM 720 C CA . CYS A 1 94 ? 17.847 -0.336 -23.086 1.00 56.78 94 CYS A CA 1
ATOM 721 C C . CYS A 1 94 ? 18.375 1.095 -23.332 1.00 56.78 94 CYS A C 1
ATOM 723 O O . CYS A 1 94 ? 18.413 1.522 -24.489 1.00 56.78 94 CYS A O 1
ATOM 725 N N . GLN A 1 95 ? 18.788 1.847 -22.301 1.00 49.75 95 GLN A N 1
ATOM 726 C CA . GLN A 1 95 ? 19.346 3.203 -22.442 1.00 49.75 95 GLN A CA 1
ATOM 727 C C . GLN A 1 95 ? 20.450 3.491 -21.400 1.00 49.75 95 GLN A C 1
ATOM 729 O O . GLN A 1 95 ? 20.177 3.970 -20.307 1.00 49.75 95 GLN A O 1
ATOM 734 N N . ASN A 1 96 ? 21.709 3.304 -21.814 1.00 53.12 96 ASN A N 1
ATOM 735 C CA . ASN A 1 96 ? 22.860 4.167 -21.495 1.00 53.12 96 ASN A CA 1
ATOM 736 C C . ASN A 1 96 ? 23.239 4.430 -20.008 1.00 53.12 96 ASN A C 1
ATOM 738 O O . ASN A 1 96 ? 22.592 5.178 -19.286 1.00 53.12 96 ASN A O 1
ATOM 742 N N . HIS A 1 97 ? 24.415 3.917 -19.613 1.00 52.69 97 HIS A N 1
ATOM 743 C CA . HIS A 1 97 ? 25.324 4.324 -18.515 1.00 52.69 97 HIS A CA 1
ATOM 744 C C . HIS A 1 97 ? 24.819 4.501 -17.060 1.00 52.69 97 HIS A C 1
ATOM 746 O O . HIS A 1 97 ? 25.647 4.517 -16.157 1.00 52.69 97 HIS A O 1
ATOM 752 N N . ILE A 1 98 ? 23.525 4.569 -16.749 1.00 50.78 98 ILE A N 1
ATOM 753 C CA . ILE A 1 98 ? 23.042 4.882 -15.383 1.00 50.78 98 ILE A CA 1
ATOM 754 C C . ILE A 1 98 ? 23.065 3.687 -14.411 1.00 50.78 98 ILE A C 1
ATOM 756 O O . ILE A 1 98 ? 23.229 3.877 -13.203 1.00 50.78 98 ILE A O 1
ATOM 760 N N . PHE A 1 99 ? 23.040 2.447 -14.908 1.00 52.50 99 PHE A N 1
ATOM 761 C CA . PHE A 1 99 ? 23.286 1.264 -14.066 1.00 52.50 99 PHE A CA 1
ATOM 762 C C . PHE A 1 99 ? 24.696 1.195 -13.477 1.00 52.50 99 PHE A C 1
ATOM 764 O O . PHE A 1 99 ? 24.899 0.621 -12.404 1.00 52.50 99 PHE A O 1
ATOM 771 N N . ILE A 1 100 ? 25.656 1.836 -14.147 1.00 49.62 100 ILE A N 1
ATOM 772 C CA . ILE A 1 100 ? 27.038 1.998 -13.689 1.00 49.62 100 ILE A CA 1
ATOM 773 C C . ILE A 1 100 ? 27.072 2.854 -12.409 1.00 49.62 100 ILE A C 1
ATOM 775 O O . ILE A 1 100 ? 27.857 2.578 -11.506 1.00 49.62 100 ILE A O 1
ATOM 779 N N . TRP A 1 101 ? 26.173 3.835 -12.269 1.00 47.34 101 TRP A N 1
ATOM 780 C CA . TRP A 1 101 ? 26.127 4.726 -11.103 1.00 47.34 101 TRP A CA 1
ATOM 781 C C . TRP A 1 101 ? 25.326 4.138 -9.928 1.00 47.34 101 TRP A C 1
ATOM 783 O O . TRP A 1 101 ? 25.710 4.296 -8.770 1.00 47.34 101 TRP A O 1
ATOM 793 N N . GLN A 1 102 ? 24.275 3.360 -10.213 1.00 43.19 102 GLN A N 1
ATOM 794 C CA . GLN A 1 102 ? 23.536 2.615 -9.184 1.00 43.19 102 GLN A CA 1
ATOM 795 C C . GLN A 1 102 ? 24.341 1.450 -8.574 1.00 43.19 102 GLN A C 1
ATOM 797 O O . GLN A 1 102 ? 24.152 1.145 -7.401 1.00 43.19 102 GLN A O 1
ATOM 802 N N . THR A 1 103 ? 25.291 0.853 -9.305 1.00 49.31 103 THR A N 1
ATOM 803 C CA . THR A 1 103 ? 26.212 -0.156 -8.735 1.00 49.31 103 THR A CA 1
ATOM 804 C C . THR A 1 103 ? 27.334 0.491 -7.915 1.00 49.31 103 THR A C 1
ATOM 806 O O . THR A 1 103 ? 27.735 -0.044 -6.887 1.00 49.31 103 THR A O 1
ATOM 809 N N . HIS A 1 104 ? 27.809 1.674 -8.318 1.00 45.41 104 HIS A N 1
ATOM 810 C CA . HIS A 1 104 ? 28.817 2.423 -7.563 1.00 45.41 104 HIS A CA 1
ATOM 811 C C . 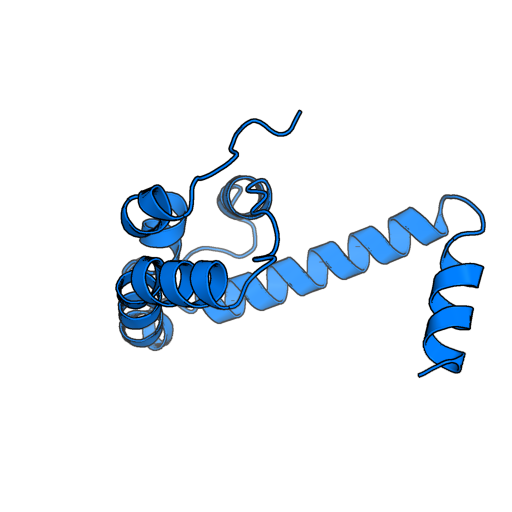HIS A 1 104 ? 28.300 2.900 -6.193 1.00 45.41 104 HIS A C 1
ATOM 813 O O . HIS A 1 104 ? 29.003 2.764 -5.198 1.00 45.41 104 HIS A O 1
ATOM 819 N N . ASN A 1 105 ? 27.054 3.378 -6.098 1.00 49.84 105 ASN A N 1
ATOM 820 C CA . ASN A 1 105 ? 26.486 3.799 -4.809 1.00 49.84 105 ASN A CA 1
ATOM 821 C C . ASN A 1 105 ? 26.111 2.615 -3.901 1.00 49.84 105 ASN A C 1
ATOM 823 O O . ASN A 1 105 ? 26.122 2.756 -2.682 1.00 49.84 105 ASN A O 1
ATOM 827 N N . ALA A 1 106 ? 25.858 1.436 -4.478 1.00 48.38 106 ALA A N 1
ATOM 828 C CA . ALA A 1 106 ? 25.739 0.193 -3.719 1.00 48.38 106 ALA A CA 1
ATOM 829 C C . ALA A 1 106 ? 27.077 -0.288 -3.096 1.00 48.38 106 ALA A C 1
ATOM 831 O O . ALA A 1 106 ? 27.025 -1.136 -2.216 1.00 48.38 106 ALA A O 1
ATOM 832 N N . LEU A 1 107 ? 28.242 0.235 -3.534 1.00 44.25 107 LEU A N 1
ATOM 833 C CA . LEU A 1 107 ? 29.605 -0.018 -3.008 1.00 44.25 107 LEU A CA 1
ATOM 834 C C . LEU A 1 107 ? 30.052 0.987 -1.917 1.00 44.25 107 LEU A C 1
ATOM 836 O O . LEU A 1 107 ? 31.142 0.828 -1.368 1.00 44.25 107 LEU A O 1
ATOM 840 N N . PHE A 1 108 ? 29.272 2.047 -1.659 1.00 37.41 108 PHE A N 1
ATOM 841 C CA . PHE A 1 108 ? 29.615 3.108 -0.693 1.00 37.41 108 PHE A CA 1
ATOM 842 C C . PHE A 1 108 ? 28.796 3.060 0.608 1.00 37.41 108 PHE A C 1
ATOM 844 O O . PHE A 1 108 ? 29.224 3.602 1.627 1.00 37.41 108 PHE A O 1
ATOM 851 N N . ILE A 1 109 ? 27.635 2.409 0.582 1.00 37.31 109 ILE A N 1
ATOM 852 C CA . ILE A 1 109 ? 27.058 1.801 1.791 1.00 37.31 109 ILE A CA 1
ATOM 853 C C . ILE A 1 109 ? 27.865 0.536 2.087 1.00 37.31 109 ILE A C 1
ATOM 855 O O . ILE A 1 109 ? 28.173 0.309 3.277 1.00 37.31 109 ILE A O 1
#